Protein AF-W1NPH7-F1 (afdb_monomer_lite)

Foldseek 3Di:
DQAAEEEACDPVNVVVVVVCVVVVHAYAYEDCDDDPPDPHHYDPALLVRLLVAQEYEYADEDDPVQFQSAPLSSVVSVPLNHHYHYPHDPRSHPVVSVVVSVD

Secondary structure (DSSP, 8-state):
---EEEES-SHHHHHHHHHHHTTT--EEEE-SS--TT--SEEES-HHHHHHT-SEEEE-----TTTTT-B-HHHHHHH-TT-EEEE-S-GGGB-HHHHHTT--

Radius of gyration: 12.76 Å; chains: 1; bounding box: 25×32×34 Å

InterPro domains:
  IPR006140 D-isomer specific 2-hydroxyacid dehydrogenase, NAD-binding domain [PF02826] (8-98)
  IPR036291 NAD(P)-binding domain superfamily [SSF51735] (8-98)
  IPR050223 D-isomer specific 2-hydroxyacid dehydrogenase [PTHR10996] (8-101)

pLDDT: mean 81.13, std 11.9, range [43.78, 92.0]

Organism: Amborella trichopoda (NCBI:txid13333)

Structure (mmCIF, N/CA/C/O backbone):
data_AF-W1NPH7-F1
#
_entry.id   AF-W1NPH7-F1
#
loop_
_atom_site.group_PDB
_atom_site.id
_atom_site.type_symbol
_atom_site.label_atom_id
_atom_site.label_alt_id
_atom_site.label_comp_id
_atom_site.label_asym_id
_atom_site.label_entity_id
_atom_site.label_seq_id
_atom_site.pdbx_PDB_ins_code
_atom_site.Cartn_x
_atom_site.Cartn_y
_atom_site.Cartn_z
_atom_site.occupancy
_atom_site.B_iso_or_equiv
_atom_site.auth_seq_id
_atom_site.auth_comp_id
_atom_site.auth_asym_id
_atom_site.auth_atom_id
_atom_site.pdbx_PDB_model_num
ATOM 1 N N . TRP A 1 1 ? -11.337 -2.316 9.538 1.00 49.12 1 TRP A N 1
ATOM 2 C CA . TRP A 1 1 ? -10.454 -3.272 8.845 1.00 49.12 1 TRP A CA 1
ATOM 3 C C . TRP A 1 1 ? -11.216 -3.990 7.738 1.00 49.12 1 TRP A C 1
ATOM 5 O O . TRP A 1 1 ? -11.322 -5.211 7.763 1.00 49.12 1 TRP A O 1
ATOM 15 N N . GLN A 1 2 ? -11.817 -3.265 6.800 1.00 46.00 2 GLN A N 1
ATOM 16 C CA . GLN A 1 2 ? -12.569 -3.871 5.705 1.00 46.00 2 GLN A CA 1
ATOM 17 C C . GLN A 1 2 ? -11.670 -4.193 4.504 1.00 46.00 2 GLN A C 1
ATOM 19 O O . GLN A 1 2 ? -11.931 -5.201 3.862 1.00 46.00 2 GLN A O 1
ATOM 24 N N . ASN A 1 3 ? -10.557 -3.479 4.276 1.00 48.03 3 ASN A N 1
ATOM 25 C CA . ASN A 1 3 ? -9.752 -3.662 3.066 1.00 48.03 3 ASN A CA 1
ATOM 26 C C . ASN A 1 3 ? -8.210 -3.517 3.265 1.00 48.03 3 ASN A C 1
ATOM 28 O O . ASN A 1 3 ? -7.768 -2.606 3.973 1.00 48.03 3 ASN A O 1
ATOM 32 N N . CYS A 1 4 ? -7.386 -4.317 2.558 1.00 52.75 4 CYS A N 1
ATOM 33 C CA . CYS A 1 4 ? -5.902 -4.242 2.543 1.00 52.75 4 CYS A CA 1
ATOM 34 C C . CYS A 1 4 ? -5.338 -3.877 1.150 1.00 52.75 4 CYS A C 1
ATOM 36 O O . CYS A 1 4 ? -5.776 -4.431 0.144 1.00 52.75 4 CYS A O 1
ATOM 38 N N . TRP A 1 5 ? -4.342 -2.984 1.082 1.00 60.62 5 TRP A N 1
ATOM 39 C CA . TRP A 1 5 ? -3.970 -2.285 -0.163 1.00 60.62 5 TRP A CA 1
ATOM 40 C C . TRP A 1 5 ? -2.463 -2.320 -0.375 1.00 60.62 5 TRP A C 1
ATOM 42 O O . TRP A 1 5 ? -1.703 -2.229 0.588 1.00 60.62 5 TRP A O 1
ATOM 52 N N . TYR A 1 6 ? -2.021 -2.440 -1.632 1.00 61.28 6 TYR A N 1
ATOM 53 C CA . TYR A 1 6 ? -0.598 -2.532 -1.966 1.00 61.28 6 TYR A CA 1
ATOM 54 C C . TYR A 1 6 ? -0.179 -1.547 -3.064 1.00 61.28 6 TYR A C 1
ATOM 56 O O . TYR A 1 6 ? -0.719 -1.562 -4.175 1.00 61.28 6 TYR A O 1
ATOM 64 N N . ARG A 1 7 ? 0.879 -0.765 -2.810 1.00 56.94 7 ARG A N 1
ATOM 65 C CA . ARG A 1 7 ? 1.596 -0.018 -3.855 1.00 56.94 7 ARG A CA 1
ATOM 66 C C . ARG A 1 7 ? 2.773 -0.820 -4.412 1.00 56.94 7 ARG A C 1
ATOM 68 O O . ARG A 1 7 ? 3.812 -0.931 -3.760 1.00 56.94 7 ARG A O 1
ATOM 75 N N . GLY A 1 8 ? 2.638 -1.284 -5.661 1.00 58.91 8 GLY A N 1
ATOM 76 C CA . GLY A 1 8 ? 3.706 -1.913 -6.456 1.00 58.91 8 GLY A CA 1
ATOM 77 C C . GLY A 1 8 ? 3.665 -3.442 -6.516 1.00 58.91 8 GLY A C 1
ATOM 78 O O . GLY A 1 8 ? 4.623 -4.074 -6.082 1.00 58.91 8 GLY A O 1
ATOM 79 N N . LEU A 1 9 ? 2.573 -4.026 -7.017 1.00 66.44 9 LEU A N 1
ATOM 80 C CA . LEU A 1 9 ? 2.230 -5.458 -6.964 1.00 66.44 9 LEU A CA 1
ATOM 81 C C . LEU A 1 9 ? 3.232 -6.397 -7.684 1.00 66.44 9 LEU A C 1
ATOM 83 O O . LEU A 1 9 ? 2.937 -7.038 -8.687 1.00 66.44 9 LEU A O 1
ATOM 87 N N . GLY A 1 10 ? 4.465 -6.438 -7.191 1.00 70.12 10 GLY A N 1
ATOM 88 C CA . GLY A 1 10 ? 5.511 -7.381 -7.548 1.00 70.12 10 GLY A CA 1
ATOM 89 C C . GLY A 1 10 ? 5.430 -8.620 -6.661 1.00 70.12 10 GLY A C 1
ATOM 90 O O . GLY A 1 10 ? 4.402 -8.903 -6.051 1.00 70.12 10 GLY A O 1
ATOM 91 N N . ARG A 1 11 ? 6.540 -9.354 -6.537 1.00 76.81 11 ARG A N 1
ATOM 92 C CA . ARG A 1 11 ? 6.577 -10.634 -5.804 1.00 76.81 11 ARG A CA 1
ATOM 93 C C . ARG A 1 11 ? 6.083 -10.523 -4.354 1.00 76.81 11 ARG A C 1
ATOM 95 O O . ARG A 1 11 ? 5.295 -11.356 -3.920 1.00 76.81 11 ARG A O 1
ATOM 102 N N . ILE A 1 12 ? 6.514 -9.488 -3.627 1.00 76.81 12 ILE A N 1
ATOM 103 C CA . ILE A 1 12 ? 6.143 -9.279 -2.217 1.00 76.81 12 ILE A CA 1
ATOM 104 C C . ILE A 1 12 ? 4.654 -8.940 -2.097 1.00 76.81 12 ILE A C 1
ATOM 106 O O . ILE A 1 12 ? 3.944 -9.580 -1.325 1.00 76.81 12 ILE A O 1
ATOM 110 N N . GLY A 1 13 ? 4.167 -7.990 -2.898 1.00 74.88 13 GLY A N 1
ATOM 111 C CA . GLY A 1 13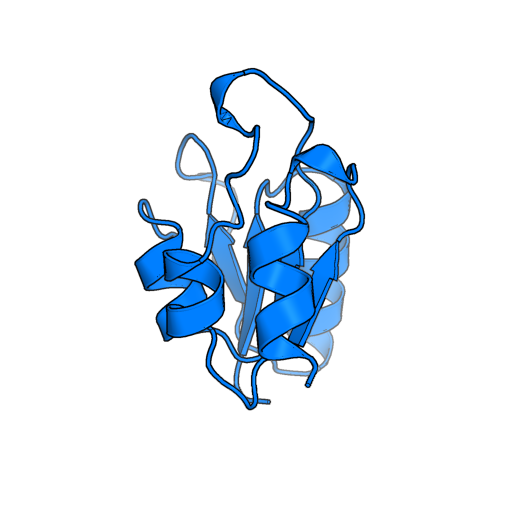 ? 2.767 -7.573 -2.855 1.00 74.88 13 GLY A CA 1
ATOM 112 C C . GLY A 1 13 ? 1.786 -8.644 -3.261 1.00 74.88 13 GLY A C 1
ATOM 113 O O . GLY A 1 13 ? 0.773 -8.808 -2.593 1.00 74.88 13 GLY A O 1
ATOM 114 N N . LEU A 1 14 ? 2.124 -9.446 -4.268 1.00 80.75 14 LEU A N 1
ATOM 115 C C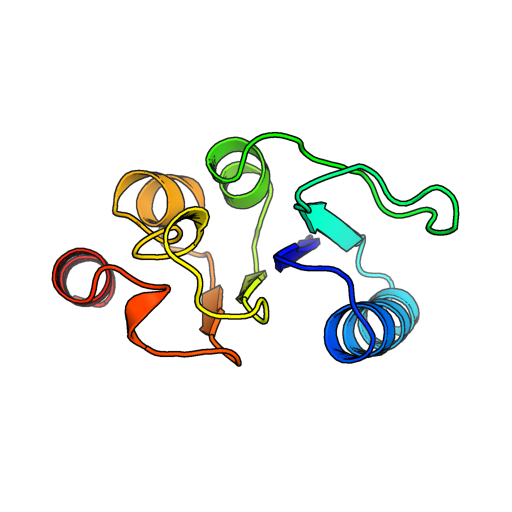A . LEU A 1 14 ? 1.301 -10.588 -4.642 1.00 80.75 14 LEU A CA 1
ATOM 116 C C . LEU A 1 14 ? 1.256 -11.644 -3.528 1.00 80.75 14 LEU A C 1
ATOM 118 O O . LEU A 1 14 ? 0.202 -12.212 -3.265 1.00 80.75 14 LEU A O 1
ATOM 122 N N . ALA A 1 15 ? 2.381 -11.902 -2.854 1.00 83.75 15 ALA A N 1
ATOM 123 C CA . ALA A 1 15 ? 2.432 -12.869 -1.760 1.00 83.75 15 ALA A CA 1
ATOM 124 C C . ALA A 1 15 ? 1.645 -12.399 -0.525 1.00 83.75 15 ALA A C 1
ATOM 126 O O . ALA A 1 15 ? 0.964 -13.205 0.106 1.00 83.75 15 ALA A O 1
ATOM 127 N N . ILE A 1 16 ? 1.731 -11.110 -0.178 1.00 78.50 16 ILE A N 1
ATOM 128 C CA . ILE A 1 16 ? 0.902 -10.506 0.878 1.00 78.50 16 ILE A CA 1
ATOM 129 C C . ILE A 1 16 ? -0.567 -10.559 0.466 1.00 78.50 16 ILE A C 1
ATOM 131 O O . ILE A 1 16 ? -1.399 -10.955 1.277 1.00 78.50 16 ILE A O 1
ATOM 135 N N . GLY A 1 17 ? -0.847 -10.255 -0.804 1.00 79.81 17 GLY A N 1
ATOM 136 C CA . GLY A 1 17 ? -2.167 -10.338 -1.407 1.00 79.81 17 GLY A CA 1
ATOM 137 C C . GLY A 1 17 ? -2.820 -11.697 -1.165 1.00 79.81 17 GLY A C 1
ATOM 138 O O . GLY A 1 17 ? -3.778 -11.820 -0.413 1.00 79.81 17 GLY A O 1
ATOM 139 N N . LYS A 1 18 ? -2.188 -12.760 -1.661 1.00 83.50 18 LYS A N 1
ATOM 140 C CA . LYS A 1 18 ? -2.681 -14.137 -1.500 1.00 83.50 18 LYS A CA 1
ATOM 141 C C . LYS A 1 18 ? -2.950 -14.530 -0.042 1.00 83.50 18 LYS A C 1
ATOM 143 O O . LYS A 1 18 ? -3.880 -15.278 0.238 1.00 83.50 18 LYS A O 1
ATOM 148 N N . ARG A 1 19 ? -2.140 -14.039 0.905 1.00 84.75 19 ARG A N 1
ATOM 149 C CA . ARG A 1 19 ? -2.358 -14.292 2.339 1.00 84.75 19 ARG A CA 1
ATOM 150 C C . ARG A 1 19 ? -3.557 -13.527 2.886 1.00 84.75 19 ARG A C 1
ATOM 152 O O . ARG A 1 19 ? -4.299 -14.096 3.670 1.00 84.75 19 ARG A O 1
ATOM 159 N N . ALA A 1 20 ? -3.750 -12.271 2.494 1.00 80.44 20 ALA A N 1
ATOM 160 C CA . ALA A 1 20 ? -4.901 -11.483 2.928 1.00 80.44 20 ALA A CA 1
ATOM 161 C C . ALA A 1 20 ? -6.220 -11.989 2.308 1.00 80.44 20 ALA A C 1
ATOM 163 O O . ALA A 1 20 ? -7.234 -12.016 3.008 1.00 80.44 20 ALA A O 1
ATOM 164 N N . GLU A 1 21 ? -6.196 -12.490 1.067 1.00 81.44 21 GLU A N 1
ATOM 165 C CA . GLU A 1 21 ? -7.347 -13.163 0.444 1.00 81.44 21 GLU A CA 1
ATOM 166 C C . GLU A 1 21 ? -7.783 -14.392 1.244 1.00 81.44 21 GLU A C 1
ATOM 168 O O . GLU A 1 21 ? -8.974 -14.588 1.473 1.00 81.44 21 GLU A O 1
ATOM 173 N N . ALA A 1 22 ? -6.826 -15.187 1.735 1.00 83.75 22 ALA A N 1
ATOM 174 C CA . ALA A 1 22 ? -7.115 -16.375 2.539 1.00 83.75 22 ALA A CA 1
ATOM 175 C C . ALA A 1 22 ? -7.852 -16.057 3.857 1.00 83.75 22 ALA A C 1
ATOM 177 O O . ALA A 1 22 ? -8.488 -16.936 4.430 1.00 83.75 22 ALA A O 1
ATOM 178 N N . VAL A 1 23 ? -7.797 -14.804 4.325 1.00 79.56 23 VAL A N 1
ATOM 179 C CA . VAL A 1 23 ? -8.511 -14.315 5.521 1.00 79.56 23 VAL A CA 1
ATOM 180 C C . VAL A 1 23 ? -9.801 -13.562 5.138 1.00 79.56 23 VAL A C 1
ATOM 182 O O . VAL A 1 23 ? -10.392 -12.862 5.957 1.00 79.56 23 VAL A O 1
ATOM 185 N N . GLY A 1 24 ? -10.247 -13.677 3.882 1.00 78.94 24 GLY A N 1
ATOM 186 C CA . GLY A 1 24 ? -11.484 -13.072 3.385 1.00 78.94 24 GLY A CA 1
ATOM 187 C C . GLY A 1 24 ? -11.425 -11.550 3.252 1.00 78.94 24 GLY A C 1
ATOM 188 O O . GLY A 1 24 ? -12.462 -10.891 3.325 1.00 78.94 24 GLY A O 1
ATOM 189 N N . ARG A 1 25 ? -10.227 -10.966 3.107 1.00 80.75 25 ARG A N 1
ATOM 190 C CA . ARG A 1 25 ? -10.076 -9.516 2.941 1.00 80.75 25 ARG A CA 1
ATOM 191 C C . ARG A 1 25 ? -9.978 -9.152 1.459 1.00 80.75 25 ARG A C 1
ATOM 193 O O . ARG A 1 25 ? -9.105 -9.690 0.779 1.00 80.75 25 ARG A O 1
ATOM 200 N N . PRO A 1 26 ? -10.820 -8.232 0.958 1.00 81.31 26 PRO A N 1
ATOM 201 C CA . PRO A 1 26 ? -10.685 -7.711 -0.391 1.00 81.31 26 PRO A CA 1
ATOM 202 C C . PRO A 1 26 ? -9.371 -6.948 -0.528 1.00 81.31 26 PRO A C 1
ATOM 204 O O . PRO A 1 26 ? -8.920 -6.243 0.385 1.00 81.31 26 PRO A O 1
ATOM 207 N N . ILE A 1 27 ? -8.770 -7.113 -1.700 1.00 85.19 27 ILE A N 1
ATOM 208 C CA . ILE A 1 27 ? -7.465 -6.557 -2.016 1.00 85.19 27 ILE A CA 1
ATOM 209 C C . ILE A 1 27 ? -7.580 -5.745 -3.263 1.00 85.19 27 ILE A C 1
ATOM 211 O O . 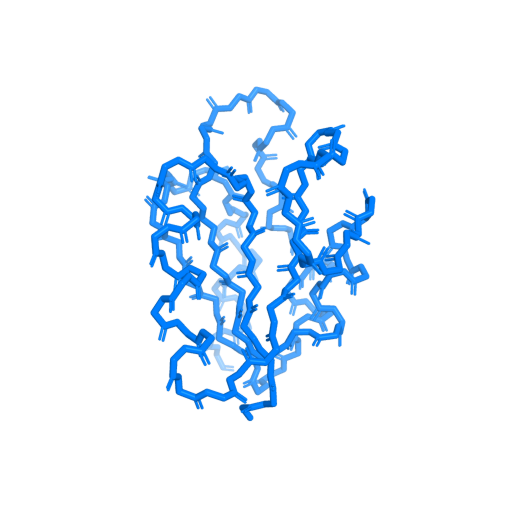ILE A 1 27 ? -8.192 -6.138 -4.261 1.00 85.19 27 ILE A O 1
ATOM 215 N N . ILE A 1 28 ? -6.930 -4.607 -3.191 1.00 88.94 28 ILE A N 1
ATOM 216 C CA . ILE A 1 28 ? -6.856 -3.724 -4.313 1.00 88.94 28 ILE A CA 1
ATOM 217 C C . ILE A 1 28 ? -5.455 -3.110 -4.377 1.00 88.94 28 ILE A C 1
ATOM 219 O O . ILE A 1 28 ? -4.659 -3.230 -3.435 1.00 88.94 28 ILE A O 1
ATOM 223 N N . TYR A 1 29 ? -5.130 -2.447 -5.478 1.00 89.62 29 TYR A N 1
ATOM 224 C CA . TYR A 1 29 ? -3.752 -2.040 -5.682 1.00 89.62 29 TYR A CA 1
ATOM 225 C C . TYR A 1 29 ? -3.568 -0.847 -6.598 1.00 89.62 29 TYR A C 1
ATOM 227 O O . TYR A 1 29 ? -4.400 -0.525 -7.442 1.00 89.62 29 TYR A O 1
ATOM 235 N N . HIS A 1 30 ? -2.389 -0.250 -6.448 1.00 88.50 30 HIS A N 1
ATOM 236 C CA . HIS A 1 30 ? -1.871 0.759 -7.349 1.00 88.50 30 HIS A CA 1
ATOM 237 C C . HIS A 1 30 ? -0.505 0.332 -7.889 1.00 88.50 30 HIS A C 1
ATOM 239 O O . HIS A 1 30 ? 0.340 -0.263 -7.206 1.00 88.50 30 HIS A O 1
ATOM 245 N N . SER A 1 31 ? -0.292 0.644 -9.158 1.00 84.12 31 SER A N 1
ATOM 246 C CA . SER A 1 31 ? 0.845 0.242 -9.973 1.00 84.12 31 SER A CA 1
ATOM 247 C C . SER A 1 31 ? 0.943 1.210 -11.154 1.00 84.12 31 SER A C 1
ATOM 249 O O . SER A 1 31 ? -0.070 1.773 -11.568 1.00 84.12 31 SER A O 1
ATOM 251 N N . ARG A 1 32 ? 2.144 1.372 -11.731 1.00 81.69 32 ARG A N 1
ATOM 252 C CA . ARG A 1 32 ? 2.348 2.205 -12.937 1.00 81.69 32 ARG A CA 1
ATOM 253 C C . ARG A 1 32 ? 1.435 1.801 -14.100 1.00 81.69 32 ARG A C 1
ATOM 255 O O . ARG A 1 32 ? 1.085 2.635 -14.920 1.00 81.69 32 ARG A O 1
ATOM 262 N N . SER A 1 33 ? 1.076 0.523 -14.169 1.00 83.19 33 SER A N 1
ATOM 263 C CA . SER A 1 33 ? 0.124 -0.012 -15.141 1.00 83.19 33 SER A CA 1
ATOM 264 C C . SER A 1 33 ? -0.694 -1.116 -14.487 1.00 83.19 33 SER A C 1
ATOM 266 O O . SER A 1 33 ? -0.175 -1.830 -13.616 1.00 83.19 33 SER A O 1
ATOM 268 N N . GLU A 1 34 ? -1.944 -1.263 -14.911 1.00 86.44 34 GLU A N 1
ATOM 269 C CA . GLU A 1 34 ? -2.789 -2.387 -14.523 1.00 86.44 34 GLU A CA 1
ATOM 270 C C . GLU A 1 34 ? -2.108 -3.715 -14.887 1.00 86.44 34 GLU A C 1
ATOM 272 O O . GLU A 1 34 ? -1.410 -3.836 -15.899 1.00 86.44 34 GLU A O 1
ATOM 277 N N . LYS A 1 35 ? -2.230 -4.698 -13.998 1.00 83.19 35 LYS A N 1
ATOM 278 C CA . LYS A 1 35 ? -1.670 -6.033 -14.169 1.00 83.19 35 LYS A CA 1
ATOM 279 C C . LYS A 1 35 ? -2.775 -6.950 -14.697 1.00 83.19 35 LYS A C 1
ATOM 281 O O . LYS A 1 35 ? -3.749 -7.139 -13.979 1.00 83.19 35 LYS A O 1
ATOM 286 N N . PRO A 1 36 ? -2.621 -7.543 -15.894 1.00 82.69 36 PRO A N 1
ATOM 287 C CA . PRO A 1 36 ? -3.654 -8.406 -16.469 1.00 82.69 36 PRO A CA 1
ATOM 288 C C . PRO A 1 36 ? -3.813 -9.726 -15.699 1.00 82.69 36 PRO A C 1
ATOM 290 O O . PRO A 1 36 ? -4.872 -10.340 -15.736 1.00 82.69 36 PRO A O 1
ATOM 293 N N . ASP A 1 37 ? -2.776 -10.142 -14.969 1.00 84.12 37 ASP A N 1
ATOM 294 C CA . ASP A 1 37 ? -2.709 -11.457 -14.323 1.00 84.12 37 ASP A CA 1
ATOM 295 C C . ASP A 1 37 ? -3.248 -11.467 -12.880 1.00 84.12 37 ASP A C 1
ATOM 297 O O . ASP A 1 37 ? -2.996 -12.415 -12.132 1.00 84.12 37 ASP A O 1
ATOM 301 N N . VAL A 1 38 ? -3.931 -10.403 -12.437 1.00 82.69 38 VAL A N 1
ATOM 302 C CA . VAL A 1 38 ? -4.494 -10.315 -11.080 1.00 82.69 38 VAL A CA 1
ATOM 303 C C . VAL A 1 38 ? -5.952 -9.880 -11.100 1.00 82.69 38 VAL A C 1
ATOM 305 O O . VAL A 1 38 ? -6.350 -9.019 -11.873 1.00 82.69 38 VAL A O 1
ATOM 308 N N . THR A 1 39 ? -6.741 -10.458 -10.200 1.00 85.56 39 THR A N 1
ATOM 309 C CA . THR A 1 39 ? -8.179 -10.184 -10.026 1.00 85.56 39 THR A CA 1
ATOM 310 C C . THR A 1 39 ? -8.460 -9.015 -9.084 1.00 85.56 39 THR A C 1
ATOM 312 O O . THR A 1 39 ? -9.612 -8.639 -8.873 1.00 85.56 39 THR A O 1
ATOM 315 N N . TYR A 1 40 ? -7.415 -8.447 -8.485 1.00 87.19 40 TYR A N 1
ATOM 316 C CA . TYR A 1 40 ? -7.521 -7.323 -7.567 1.00 87.19 40 TYR A CA 1
ATOM 317 C C . TYR A 1 40 ? -8.034 -6.077 -8.280 1.00 87.19 40 TYR A C 1
ATOM 319 O O . TYR A 1 40 ? -7.694 -5.825 -9.434 1.00 87.19 40 TYR A O 1
ATOM 327 N N . LYS A 1 41 ? -8.799 -5.244 -7.574 1.00 88.94 41 LYS A N 1
ATOM 328 C CA . LYS A 1 41 ? -9.267 -3.977 -8.143 1.00 88.94 41 LYS A CA 1
ATOM 329 C C . LYS A 1 41 ? -8.085 -3.017 -8.322 1.00 88.94 41 LYS A C 1
ATOM 331 O O . LYS A 1 41 ? -7.333 -2.767 -7.379 1.00 88.94 41 LYS A O 1
ATOM 336 N N . TYR A 1 42 ? -7.917 -2.481 -9.525 1.00 89.94 42 TYR A N 1
ATOM 337 C CA . TYR A 1 42 ? -6.873 -1.507 -9.834 1.00 89.94 42 TYR A CA 1
ATOM 338 C C . TYR A 1 42 ? -7.346 -0.075 -9.572 1.00 89.94 42 TYR A C 1
ATOM 340 O O . TYR A 1 42 ? -8.481 0.278 -9.885 1.00 89.94 42 TYR A O 1
ATOM 348 N N . TYR A 1 43 ? -6.457 0.751 -9.020 1.00 90.81 43 TYR A N 1
ATOM 349 C CA . TYR A 1 43 ? -6.624 2.199 -8.930 1.00 90.81 43 TYR A CA 1
ATOM 350 C C . TYR A 1 43 ? -5.435 2.896 -9.588 1.00 90.81 43 TYR A C 1
ATOM 352 O O . TYR A 1 43 ? -4.271 2.653 -9.250 1.00 90.81 43 TYR A O 1
ATOM 360 N N . SER A 1 44 ? -5.729 3.810 -10.510 1.00 89.12 44 SER A N 1
ATOM 361 C CA . SER A 1 44 ? -4.728 4.644 -11.180 1.00 89.12 44 SER A CA 1
ATOM 362 C C . SER A 1 44 ? -4.217 5.779 -10.287 1.00 89.12 44 SER A C 1
ATOM 364 O O . SER A 1 44 ? -3.114 6.271 -10.512 1.00 89.12 44 SER A O 1
ATOM 366 N N . ASN A 1 45 ? -4.966 6.149 -9.243 1.00 88.50 45 ASN A N 1
ATOM 367 C CA . ASN A 1 45 ? -4.638 7.227 -8.313 1.00 88.50 45 ASN A CA 1
ATOM 368 C C . ASN A 1 45 ? -4.345 6.693 -6.892 1.00 88.50 45 ASN A C 1
ATOM 370 O O . ASN A 1 45 ? -5.092 5.877 -6.350 1.00 88.50 45 ASN A O 1
ATOM 374 N N . MET A 1 46 ? -3.253 7.168 -6.279 1.00 87.12 46 MET A N 1
ATOM 375 C CA . MET A 1 46 ? -2.844 6.812 -4.912 1.00 87.12 46 MET A CA 1
ATOM 376 C C . MET A 1 46 ? -3.795 7.355 -3.835 1.00 87.12 46 MET A C 1
ATOM 378 O O . MET A 1 46 ? -4.043 6.673 -2.845 1.00 87.12 46 MET A O 1
ATOM 382 N N . THR A 1 47 ? -4.342 8.555 -4.011 1.00 90.81 47 THR A N 1
ATOM 383 C CA . THR A 1 47 ? -5.283 9.161 -3.061 1.00 90.81 47 THR A CA 1
ATOM 384 C C . THR A 1 47 ? -6.607 8.396 -3.046 1.00 90.81 47 THR A C 1
ATOM 386 O O . THR A 1 47 ? -7.160 8.115 -1.983 1.00 90.81 47 THR A O 1
ATOM 389 N N . GLU A 1 48 ? -7.103 7.981 -4.215 1.00 90.44 48 GLU A N 1
ATOM 390 C CA . GLU A 1 48 ? -8.321 7.164 -4.307 1.00 90.44 48 GLU A CA 1
ATOM 391 C C . GLU A 1 48 ? -8.126 5.767 -3.709 1.00 90.44 48 GLU A C 1
ATOM 393 O O . GLU A 1 48 ? -9.015 5.260 -3.020 1.00 90.44 48 GLU A O 1
ATOM 398 N N . LEU A 1 49 ? -6.949 5.166 -3.936 1.00 90.44 49 LEU A N 1
ATOM 399 C CA . LEU A 1 49 ? -6.519 3.949 -3.251 1.00 90.44 49 LEU A CA 1
ATOM 400 C C . LEU A 1 49 ? -6.612 4.172 -1.732 1.00 90.44 49 LEU A C 1
ATOM 402 O O . LEU A 1 49 ? -7.357 3.472 -1.054 1.00 90.44 49 LEU A O 1
ATOM 406 N N . ALA A 1 50 ? -5.931 5.188 -1.202 1.00 90.81 50 ALA A N 1
ATOM 407 C CA . ALA A 1 50 ? -5.905 5.480 0.230 1.00 90.81 50 ALA A CA 1
ATOM 408 C C . ALA A 1 50 ? -7.299 5.736 0.827 1.00 90.81 50 ALA A C 1
ATOM 410 O O . ALA A 1 50 ? -7.606 5.188 1.877 1.00 90.81 50 ALA A O 1
ATOM 411 N N . THR A 1 51 ? -8.174 6.457 0.121 1.00 90.81 51 THR A N 1
ATOM 412 C CA . THR A 1 51 ? -9.554 6.754 0.565 1.00 90.81 51 THR A CA 1
ATOM 413 C C . THR A 1 51 ? -10.377 5.498 0.823 1.00 90.81 51 THR A C 1
ATOM 415 O O . THR A 1 51 ? -11.213 5.451 1.721 1.00 90.81 51 THR A O 1
ATOM 418 N N . ASN A 1 52 ? -10.165 4.463 0.016 1.00 89.50 52 ASN A N 1
ATOM 419 C CA . ASN A 1 52 ? -10.886 3.211 0.175 1.00 89.50 52 ASN A CA 1
ATOM 420 C C . ASN A 1 52 ? -10.113 2.219 1.078 1.00 89.50 52 ASN A C 1
ATOM 422 O O . ASN A 1 52 ? -10.590 1.104 1.311 1.00 89.50 52 ASN A O 1
ATOM 426 N N . SER A 1 53 ? -8.955 2.628 1.622 1.00 87.38 53 SER A N 1
ATOM 427 C CA . SER A 1 53 ? -8.057 1.800 2.423 1.00 87.38 53 SER A CA 1
ATOM 428 C C . SER A 1 53 ? -8.279 1.869 3.926 1.00 87.38 53 SER A C 1
ATOM 430 O O . SER A 1 53 ? -8.315 2.949 4.494 1.00 87.38 53 SER A O 1
ATOM 432 N N . ASP A 1 54 ? -8.279 0.715 4.606 1.00 87.25 54 ASP A N 1
ATOM 433 C CA . ASP A 1 54 ? -8.010 0.673 6.052 1.00 87.25 54 ASP A CA 1
ATOM 434 C C . ASP A 1 54 ? -6.522 0.428 6.344 1.00 87.25 54 ASP A C 1
ATOM 436 O O . ASP A 1 54 ? -6.000 0.892 7.351 1.00 87.25 54 ASP A O 1
ATOM 440 N N . ILE A 1 55 ? -5.835 -0.358 5.505 1.00 87.56 55 ILE A N 1
ATOM 441 C CA . ILE A 1 55 ? -4.416 -0.699 5.681 1.00 87.56 55 ILE A CA 1
ATOM 442 C C . ILE A 1 55 ? -3.677 -0.485 4.363 1.00 87.56 55 ILE A C 1
ATOM 444 O O . ILE A 1 55 ? -3.851 -1.257 3.419 1.00 87.56 55 ILE A O 1
ATOM 448 N N . LEU A 1 56 ? -2.816 0.527 4.311 1.00 89.31 56 LEU A N 1
ATOM 449 C CA . LEU A 1 56 ? -2.007 0.856 3.145 1.00 89.31 56 LEU A CA 1
ATOM 450 C C . LEU A 1 56 ? -0.592 0.289 3.295 1.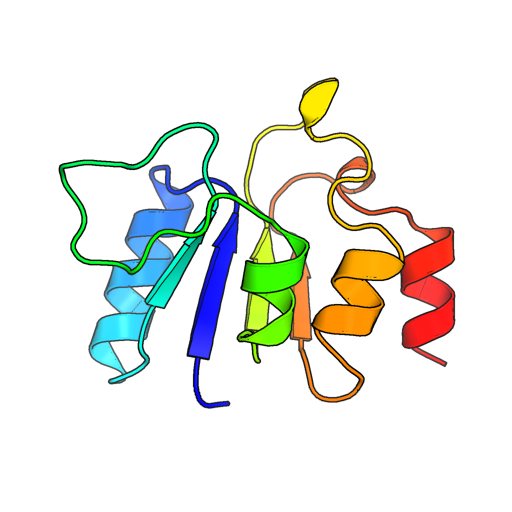00 89.31 56 LEU A C 1
ATOM 452 O O . LEU A 1 56 ? 0.198 0.764 4.108 1.00 89.31 56 LEU A O 1
ATOM 456 N N . VAL A 1 57 ? -0.253 -0.715 2.485 1.00 88.19 57 VAL A N 1
ATOM 457 C CA . VAL A 1 57 ? 1.083 -1.323 2.443 1.00 88.19 57 VAL A CA 1
ATOM 458 C C . VAL A 1 57 ? 1.874 -0.787 1.251 1.00 88.19 57 VAL A C 1
ATOM 460 O O . VAL A 1 57 ? 1.438 -0.846 0.098 1.00 88.19 57 VAL A O 1
ATOM 463 N N . VAL A 1 58 ? 3.083 -0.299 1.512 1.00 88.50 58 VAL A N 1
ATOM 464 C CA . VAL A 1 58 ? 3.970 0.279 0.500 1.00 88.50 58 VAL A CA 1
ATOM 465 C C . VAL A 1 58 ? 5.219 -0.577 0.362 1.00 88.50 58 VAL A C 1
ATOM 467 O O . VAL A 1 58 ? 6.036 -0.648 1.276 1.00 88.50 58 VAL A O 1
ATOM 470 N N . SER A 1 59 ? 5.410 -1.195 -0.804 1.00 84.69 59 SER A N 1
ATOM 471 C CA . SER A 1 59 ? 6.673 -1.883 -1.124 1.00 84.69 59 SER A CA 1
ATOM 472 C C . SER A 1 59 ? 6.973 -1.882 -2.613 1.00 84.69 59 SER A C 1
ATOM 474 O O . SER A 1 59 ? 7.157 -2.903 -3.280 1.00 84.69 59 SER A O 1
ATOM 476 N N . CYS A 1 60 ? 7.043 -0.668 -3.128 1.00 83.50 60 CYS A N 1
ATOM 477 C CA . CYS A 1 60 ? 7.620 -0.344 -4.417 1.00 83.50 60 CYS A CA 1
ATOM 478 C C . CYS A 1 60 ? 9.096 0.079 -4.266 1.00 83.50 60 CYS A C 1
ATOM 480 O O . CYS A 1 60 ? 9.506 0.527 -3.192 1.00 83.50 60 CYS A O 1
ATOM 482 N N . PRO A 1 61 ? 9.895 -0.009 -5.342 1.00 85.44 61 PRO A N 1
ATOM 483 C CA . PRO A 1 61 ? 11.228 0.587 -5.381 1.00 85.44 61 PRO A CA 1
ATOM 484 C C . PRO A 1 61 ? 11.178 2.109 -5.205 1.00 85.44 61 PRO A C 1
ATOM 486 O O . PRO A 1 61 ? 10.202 2.737 -5.612 1.00 85.44 61 PRO A O 1
ATOM 489 N N . LEU A 1 62 ? 12.255 2.686 -4.663 1.00 87.31 62 LEU A N 1
ATOM 490 C CA . LEU A 1 62 ? 12.471 4.133 -4.651 1.00 87.31 62 LEU A CA 1
ATOM 491 C C . LEU A 1 62 ? 13.083 4.581 -5.989 1.00 87.31 62 LEU A C 1
ATOM 493 O O . LEU A 1 62 ? 14.251 4.336 -6.274 1.00 87.31 62 LEU A O 1
ATOM 497 N N . THR A 1 63 ? 12.268 5.231 -6.803 1.00 88.69 63 THR A N 1
ATOM 498 C CA . THR A 1 63 ? 12.582 5.997 -8.013 1.00 88.69 63 THR A CA 1
ATOM 499 C C . THR A 1 63 ? 12.195 7.467 -7.832 1.00 88.69 63 THR A C 1
ATOM 501 O O . THR A 1 63 ? 11.476 7.818 -6.891 1.00 88.69 63 THR A O 1
ATOM 504 N N . LYS A 1 64 ? 12.595 8.323 -8.782 1.00 88.81 64 LYS A N 1
ATOM 505 C CA . LYS A 1 64 ? 12.182 9.735 -8.816 1.00 88.81 64 LYS A CA 1
ATOM 506 C C . LYS A 1 64 ? 10.658 9.911 -8.831 1.00 88.81 64 LYS A C 1
ATOM 508 O O . LYS A 1 64 ? 10.169 10.823 -8.185 1.00 88.81 64 LYS A O 1
ATOM 513 N N . GLU A 1 65 ? 9.909 9.026 -9.496 1.00 85.94 65 GLU A N 1
ATOM 514 C CA . GLU A 1 65 ? 8.436 9.115 -9.533 1.00 85.94 65 GLU A CA 1
ATOM 515 C C . GLU A 1 65 ? 7.761 8.611 -8.246 1.00 85.94 65 GLU A C 1
ATOM 517 O O . GLU A 1 65 ? 6.562 8.780 -8.048 1.00 85.94 65 GLU A O 1
ATOM 522 N N . THR A 1 66 ? 8.499 7.903 -7.393 1.00 87.62 66 THR A N 1
ATOM 523 C CA . THR A 1 66 ? 7.967 7.294 -6.164 1.00 87.62 66 THR A CA 1
ATOM 524 C C . THR A 1 66 ? 8.403 8.008 -4.892 1.00 87.62 66 THR A C 1
ATOM 526 O O . THR A 1 66 ? 7.911 7.648 -3.821 1.00 87.62 66 THR A O 1
ATOM 529 N N . LEU A 1 67 ? 9.326 8.963 -5.015 1.00 90.00 67 LEU A N 1
ATOM 530 C CA . LEU A 1 67 ? 9.774 9.820 -3.930 1.00 90.00 67 LEU A CA 1
ATOM 531 C C . LEU A 1 67 ? 8.568 10.587 -3.382 1.00 90.00 67 LEU A C 1
ATOM 533 O O . LEU A 1 67 ? 7.830 11.192 -4.156 1.00 90.00 67 LEU A O 1
ATOM 537 N N . HIS A 1 68 ? 8.358 10.513 -2.068 1.00 92.00 68 HIS A N 1
ATOM 538 C CA . HIS A 1 68 ? 7.224 11.136 -1.375 1.00 92.00 68 HIS A CA 1
ATOM 539 C C . HIS A 1 68 ? 5.854 10.794 -1.982 1.00 92.00 68 HIS A C 1
ATOM 541 O O . HIS A 1 68 ? 4.929 11.603 -1.930 1.00 92.00 68 HIS A O 1
ATOM 547 N N . ILE A 1 69 ? 5.685 9.593 -2.554 1.00 88.56 69 ILE A N 1
ATOM 548 C CA . ILE A 1 69 ? 4.350 9.181 -3.007 1.00 88.56 69 ILE A CA 1
ATOM 549 C C . ILE A 1 69 ? 3.354 9.160 -1.836 1.00 88.56 69 ILE A C 1
ATOM 551 O O . ILE A 1 69 ? 2.166 9.394 -2.026 1.00 88.56 69 ILE A O 1
ATOM 555 N N . ILE A 1 70 ? 3.823 8.851 -0.625 1.00 90.81 70 ILE A N 1
ATOM 556 C CA . ILE A 1 70 ? 2.999 8.915 0.571 1.00 90.81 70 ILE A CA 1
ATOM 557 C C . ILE A 1 70 ? 3.191 10.311 1.137 1.00 90.81 70 ILE A C 1
ATOM 559 O O . ILE A 1 70 ? 4.042 10.545 1.994 1.00 90.81 70 ILE A O 1
ATOM 563 N N . ASN A 1 71 ? 2.441 11.237 0.557 1.00 90.81 71 ASN A N 1
ATOM 564 C CA . ASN A 1 71 ? 2.392 12.633 0.949 1.00 90.81 71 ASN A CA 1
ATOM 565 C C . ASN A 1 71 ? 1.220 12.877 1.918 1.00 90.81 71 ASN A C 1
ATOM 567 O O . ASN A 1 71 ? 0.438 11.975 2.234 1.00 90.81 71 ASN A O 1
ATOM 571 N N . ARG A 1 72 ? 1.068 14.128 2.357 1.00 89.31 72 ARG A N 1
ATOM 572 C CA . ARG A 1 72 ? -0.013 14.547 3.259 1.00 89.31 72 ARG A CA 1
ATOM 573 C C . ARG A 1 72 ? -1.415 14.243 2.726 1.00 89.31 72 ARG A C 1
ATOM 575 O O . ARG A 1 72 ? -2.296 13.910 3.509 1.00 89.31 72 ARG A O 1
ATOM 582 N N . GLU A 1 73 ? -1.626 14.343 1.417 1.00 90.44 73 GLU A N 1
ATOM 583 C CA . GLU A 1 73 ? -2.920 14.061 0.787 1.00 90.44 73 GLU A CA 1
ATOM 584 C C . GLU A 1 73 ? -3.283 12.576 0.912 1.00 90.44 73 GLU A C 1
ATOM 586 O O . GLU A 1 73 ? -4.385 12.239 1.335 1.00 90.44 73 GLU A O 1
ATOM 591 N N . VAL A 1 74 ? -2.328 11.685 0.633 1.00 90.81 74 VAL A N 1
ATOM 592 C CA . VAL A 1 74 ? -2.499 10.231 0.755 1.00 90.81 74 VAL A CA 1
ATOM 593 C C . VAL A 1 74 ? -2.719 9.820 2.210 1.00 90.81 74 VAL A C 1
ATOM 595 O O . VAL A 1 74 ? -3.573 8.982 2.489 1.00 90.81 74 VAL A O 1
ATOM 598 N N . ILE A 1 75 ? -1.987 10.426 3.146 1.00 89.50 75 ILE A N 1
ATOM 599 C CA . ILE A 1 75 ? -2.161 10.178 4.584 1.00 89.50 75 ILE A CA 1
ATOM 600 C C . ILE A 1 75 ? -3.531 10.688 5.057 1.00 89.50 75 ILE A C 1
ATOM 602 O O . ILE A 1 75 ? -4.247 9.976 5.758 1.00 89.50 75 ILE A O 1
ATOM 606 N N . GLY A 1 76 ? -3.937 11.887 4.629 1.00 90.12 76 GLY A N 1
ATOM 607 C CA . GLY A 1 76 ? -5.252 12.446 4.939 1.00 90.12 76 GLY A CA 1
ATOM 608 C C . GLY A 1 76 ? -6.398 11.603 4.378 1.00 90.12 76 GLY A C 1
ATOM 609 O O . GLY A 1 76 ? -7.388 11.382 5.071 1.00 90.12 76 GLY A O 1
ATOM 610 N N . ALA A 1 77 ? -6.237 11.076 3.162 1.00 91.25 77 ALA A N 1
ATOM 611 C CA . ALA A 1 77 ? -7.196 10.180 2.524 1.00 91.25 77 ALA A CA 1
ATOM 612 C C . ALA A 1 77 ? -7.300 8.816 3.224 1.00 91.25 77 ALA A C 1
ATOM 614 O O . ALA A 1 77 ? -8.400 8.290 3.357 1.00 91.25 77 ALA A O 1
ATOM 615 N N . LEU A 1 78 ? -6.179 8.265 3.706 1.00 90.00 78 LEU A N 1
ATOM 616 C CA . LEU A 1 78 ? -6.164 7.042 4.518 1.00 90.00 78 LEU A CA 1
ATOM 617 C C . LEU A 1 78 ? -6.934 7.228 5.841 1.00 90.00 78 LEU A C 1
ATOM 619 O O . LEU A 1 78 ? -7.554 6.295 6.355 1.00 90.00 78 LEU A O 1
ATOM 623 N N . GLY A 1 79 ? -6.924 8.452 6.370 1.00 87.69 79 GLY A N 1
ATOM 624 C CA . GLY A 1 79 ? -7.682 8.849 7.547 1.00 87.69 79 GLY A CA 1
ATOM 625 C C . GLY A 1 79 ? -7.097 8.329 8.863 1.00 87.69 79 GLY A C 1
ATOM 626 O O . GLY A 1 79 ? -6.223 7.469 8.910 1.00 87.69 79 GLY A O 1
ATOM 627 N N . GLN A 1 80 ? -7.624 8.842 9.976 1.00 86.12 80 GLN A N 1
ATOM 628 C CA . GLN A 1 80 ? -7.079 8.602 11.324 1.00 86.12 80 GLN A CA 1
ATOM 629 C C . GLN A 1 80 ? -7.166 7.146 11.803 1.00 86.12 80 GLN A C 1
ATOM 631 O O . GLN A 1 80 ? -6.447 6.743 12.710 1.0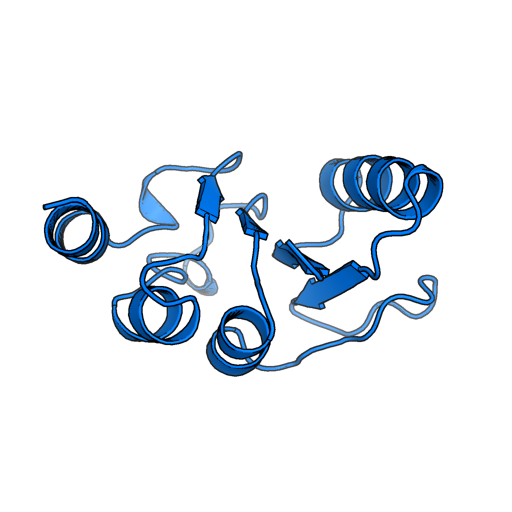0 86.12 80 GLN A O 1
ATOM 636 N N . LYS A 1 81 ? -8.084 6.356 11.234 1.00 85.56 81 LYS A N 1
ATOM 637 C CA . LYS A 1 81 ? -8.238 4.930 11.567 1.00 85.56 81 LYS A CA 1
ATOM 638 C C . LYS A 1 81 ? -7.402 4.025 10.666 1.00 85.56 81 LYS A C 1
ATOM 640 O O . LYS A 1 81 ? -7.359 2.819 10.909 1.00 85.56 81 LYS A O 1
ATOM 645 N N . GLY A 1 82 ? -6.810 4.581 9.612 1.00 86.31 82 GLY A N 1
ATOM 646 C CA . GLY A 1 82 ? -6.042 3.815 8.656 1.00 86.31 82 GLY A CA 1
ATOM 647 C C . GLY A 1 82 ? -4.621 3.552 9.145 1.00 86.31 82 GLY A C 1
ATOM 648 O O . GLY A 1 82 ? -4.042 4.320 9.910 1.00 86.31 82 GLY A O 1
ATOM 649 N N . VAL A 1 83 ? -4.055 2.430 8.713 1.00 88.50 83 VAL A N 1
ATOM 650 C CA . VAL A 1 83 ? -2.712 1.988 9.099 1.00 88.50 83 VAL A CA 1
ATOM 651 C C . VAL A 1 83 ? -1.803 2.028 7.881 1.00 88.50 83 VAL A C 1
ATOM 653 O O . VAL A 1 83 ? -2.074 1.372 6.877 1.00 88.50 83 VAL A O 1
ATOM 656 N N . LEU A 1 84 ? -0.699 2.766 7.977 1.00 88.81 84 LEU A N 1
ATOM 657 C CA . LEU A 1 84 ? 0.345 2.806 6.956 1.00 88.81 84 LEU A CA 1
ATOM 658 C C . LEU A 1 84 ? 1.481 1.843 7.325 1.00 88.81 84 LEU A C 1
ATOM 660 O O . LEU A 1 84 ? 2.070 1.947 8.397 1.00 88.81 84 LEU A O 1
ATOM 664 N N . VAL A 1 85 ? 1.829 0.933 6.415 1.00 87.81 85 VAL A N 1
ATOM 665 C CA . VAL A 1 85 ? 2.940 -0.015 6.574 1.00 87.81 85 VAL A CA 1
ATOM 666 C C . VAL A 1 85 ? 3.928 0.167 5.426 1.00 87.81 85 VAL A C 1
ATOM 668 O O . VAL A 1 85 ? 3.653 -0.217 4.290 1.00 87.81 85 VAL A O 1
ATOM 671 N N . ASN A 1 86 ? 5.107 0.720 5.708 1.00 87.62 86 ASN A N 1
ATOM 672 C CA . ASN A 1 86 ? 6.175 0.852 4.716 1.00 87.62 86 ASN A CA 1
ATOM 673 C C . ASN A 1 86 ? 7.178 -0.302 4.835 1.00 87.62 86 ASN A C 1
ATOM 675 O O . ASN A 1 86 ? 7.905 -0.410 5.817 1.00 87.62 86 ASN A O 1
ATOM 679 N N . ILE A 1 87 ? 7.233 -1.147 3.805 1.00 84.12 87 ILE A N 1
ATOM 680 C CA . ILE A 1 87 ? 8.175 -2.273 3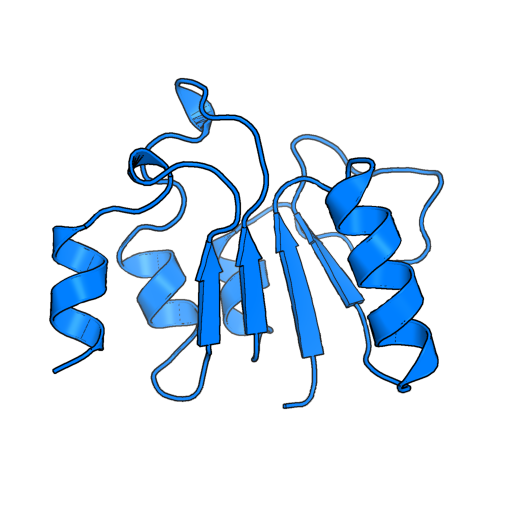.668 1.00 84.12 87 ILE A CA 1
ATOM 681 C C . ILE A 1 87 ? 9.189 -1.978 2.534 1.00 84.12 87 ILE A C 1
ATOM 683 O O . ILE A 1 87 ? 9.912 -2.852 2.061 1.00 84.12 87 ILE A O 1
ATOM 687 N N . GLY A 1 88 ? 9.225 -0.735 2.040 1.00 81.88 88 GLY A N 1
ATOM 688 C CA . GLY A 1 88 ? 10.101 -0.273 0.967 1.00 81.88 88 GLY A CA 1
ATOM 689 C C . GLY A 1 88 ? 11.316 0.501 1.479 1.00 81.88 88 GLY A C 1
ATOM 690 O O . GLY A 1 88 ? 12.326 -0.072 1.900 1.00 81.88 88 GLY A O 1
ATOM 691 N N . ARG A 1 89 ? 11.265 1.826 1.338 1.00 86.12 89 ARG A N 1
ATOM 692 C CA . ARG A 1 89 ? 12.324 2.774 1.715 1.00 86.12 89 ARG A CA 1
ATOM 693 C C . ARG A 1 89 ? 11.689 3.983 2.396 1.00 86.12 89 ARG A C 1
ATOM 695 O O . ARG A 1 89 ? 10.601 4.385 1.993 1.00 86.12 89 ARG A O 1
ATOM 702 N N . GLY A 1 90 ? 12.378 4.567 3.378 1.00 86.31 90 GLY A N 1
ATOM 703 C CA . GLY A 1 90 ? 11.918 5.758 4.111 1.00 86.31 90 GLY A CA 1
ATOM 704 C C . GLY A 1 90 ? 11.448 6.898 3.195 1.00 86.31 90 GLY A C 1
ATOM 705 O O . GLY A 1 90 ? 10.283 7.264 3.289 1.00 86.31 90 GLY A O 1
ATOM 706 N N . PRO A 1 91 ? 12.247 7.333 2.195 1.00 89.06 91 PRO A N 1
ATOM 707 C CA . PRO A 1 91 ? 11.895 8.451 1.303 1.00 89.06 91 PRO A CA 1
ATOM 708 C C . PRO A 1 91 ? 10.693 8.225 0.368 1.00 89.06 91 PRO A C 1
ATOM 710 O O . PRO A 1 91 ? 10.359 9.081 -0.448 1.00 89.06 91 PRO A O 1
ATOM 713 N N . LEU A 1 92 ? 10.037 7.063 0.423 1.00 86.56 92 LEU A N 1
ATOM 714 C CA . LEU A 1 92 ? 8.720 6.894 -0.203 1.00 86.56 92 LEU A CA 1
ATOM 715 C C . LEU A 1 92 ? 7.639 7.692 0.540 1.00 86.56 92 LEU A C 1
ATOM 717 O O . LEU A 1 92 ? 6.593 7.987 -0.038 1.00 86.56 92 LEU A O 1
ATOM 721 N N . MET A 1 93 ? 7.897 8.009 1.807 1.00 88.00 93 MET A N 1
ATOM 722 C CA . MET A 1 93 ? 7.059 8.808 2.683 1.00 88.00 93 MET A CA 1
ATOM 723 C C . MET A 1 93 ? 7.660 10.192 2.877 1.00 88.00 93 MET A C 1
ATOM 725 O O . MET A 1 93 ? 8.874 10.341 2.996 1.00 88.00 93 MET A O 1
ATOM 729 N N . ASP A 1 94 ? 6.783 11.182 2.933 1.00 85.44 94 ASP A N 1
ATOM 730 C CA . ASP A 1 94 ? 7.107 12.523 3.397 1.00 85.44 94 ASP A CA 1
ATOM 731 C C . ASP A 1 94 ? 7.112 12.521 4.939 1.00 85.44 94 ASP A C 1
ATOM 733 O O . ASP A 1 94 ? 6.057 12.543 5.574 1.00 85.44 94 ASP A O 1
ATOM 737 N N . GLU A 1 95 ? 8.293 12.384 5.552 1.00 71.38 95 GLU A N 1
ATOM 738 C CA . GLU A 1 95 ? 8.463 12.219 7.009 1.00 71.38 95 GLU A CA 1
ATOM 739 C C . GLU A 1 95 ? 7.768 13.311 7.856 1.00 71.38 95 GLU A C 1
ATOM 741 O O . GLU A 1 95 ? 7.074 12.946 8.811 1.00 71.38 95 GLU A O 1
ATOM 746 N N . PRO A 1 96 ? 7.847 14.614 7.509 1.00 72.50 96 PRO A N 1
ATOM 747 C CA . PRO A 1 96 ? 7.045 15.660 8.148 1.00 72.50 96 PRO A CA 1
ATOM 748 C C . PRO A 1 96 ? 5.536 15.382 8.132 1.00 72.50 96 PRO A C 1
ATOM 750 O O . PRO A 1 96 ? 4.861 15.545 9.146 1.00 72.50 96 PRO A O 1
ATOM 753 N N . ALA A 1 97 ? 5.001 14.908 7.003 1.00 66.00 97 ALA A N 1
ATOM 754 C CA . ALA A 1 97 ? 3.573 14.628 6.864 1.00 66.00 97 ALA A CA 1
ATOM 755 C C . ALA A 1 97 ? 3.119 13.420 7.703 1.00 66.00 97 ALA A C 1
ATOM 757 O O . ALA A 1 97 ? 1.968 13.363 8.136 1.00 66.00 97 ALA A O 1
ATOM 758 N N . VAL A 1 98 ? 4.017 12.460 7.943 1.00 63.69 98 VAL A N 1
ATOM 759 C CA . VAL A 1 98 ? 3.749 11.267 8.760 1.00 63.69 98 VAL A CA 1
ATOM 760 C C . VAL A 1 98 ? 3.760 11.608 10.248 1.00 63.69 98 VAL A C 1
ATOM 762 O O . VAL A 1 98 ? 2.861 11.176 10.966 1.00 63.69 98 VAL A O 1
ATOM 765 N N . GLY A 1 99 ? 4.733 12.406 10.701 1.00 61.50 99 GLY A N 1
ATOM 766 C CA . GLY A 1 99 ? 4.868 12.781 12.112 1.00 61.50 99 GLY A CA 1
ATOM 767 C C . GLY A 1 99 ? 3.672 13.566 12.658 1.00 61.50 99 GLY A C 1
ATOM 768 O O . GLY A 1 99 ? 3.277 13.366 13.804 1.00 61.50 99 GLY A O 1
ATOM 769 N N . GLU A 1 100 ? 3.043 14.403 11.829 1.00 57.50 100 GLU A N 1
ATOM 770 C CA . GLU A 1 100 ? 1.860 15.183 12.220 1.00 57.50 100 GLU A CA 1
ATOM 771 C C . GLU A 1 100 ? 0.578 14.347 12.373 1.00 57.50 100 GLU A C 1
ATOM 773 O O . GLU A 1 100 ? -0.329 14.756 13.089 1.00 57.50 100 GLU A O 1
ATOM 778 N N . CYS A 1 101 ? 0.483 13.184 11.721 1.00 53.19 101 CYS A N 1
ATOM 779 C CA . CYS A 1 101 ? -0.701 12.317 11.805 1.00 53.19 101 CYS A CA 1
ATOM 780 C C . CYS A 1 101 ? -0.622 11.270 12.925 1.00 53.19 101 CYS A C 1
ATOM 782 O O . CYS A 1 101 ? -1.607 10.581 13.180 1.00 53.19 101 CYS A O 1
ATOM 784 N N . THR A 1 102 ? 0.533 11.134 13.581 1.00 50.91 102 THR A N 1
ATOM 785 C CA . THR A 1 102 ? 0.740 10.224 14.722 1.00 50.91 102 THR A CA 1
ATOM 786 C C . THR A 1 102 ? 0.596 10.896 16.093 1.00 50.91 102 THR A C 1
ATOM 788 O O . THR A 1 102 ? 0.784 10.219 17.104 1.00 50.91 102 THR A O 1
ATOM 791 N N . ALA A 1 103 ? 0.313 12.203 16.124 1.00 43.78 103 ALA A N 1
ATOM 792 C CA . ALA A 1 103 ? 0.170 13.010 17.337 1.00 43.78 103 ALA A CA 1
ATOM 793 C C . ALA A 1 103 ? -1.281 13.092 17.835 1.00 43.78 103 ALA A C 1
ATOM 795 O O . ALA A 1 103 ? -2.205 13.094 16.989 1.00 43.78 103 ALA A O 1
#

Sequence (103 aa):
WQNCWYRGLGRIGLAIGKRAEAVGRPIIYHSRSEKPDVTYKYYSNMTELATNSDILVVSCPLTKETLHIINREVIGALGQKGVLVNIGRGPLMDEPAVGECTA